Protein AF-A0A1W9YML9-F1 (afdb_monomer_lite)

Organism: NCBI:txid1265311

InterPro domains:
  IPR029069 HotDog domain superfamily [SSF54637] (3-56)
  IPR049427 Acyl-ACP thioesterase-like, C-terminal domain [PF20791] (10-36)

pLDDT: mean 94.64, std 5.28, range [66.12, 98.5]

Radius of gyration: 14.83 Å; chains: 1; bounding box: 35×35×28 Å

Secondary structure (DSSP, 8-state):
---SSSS---------GGGB-TTSSBPHHHHHHHHHHHHHHHHHHTT--HHHHHHH-

Sequence (57 aa):
MNWDYADPFVIDLRVLAEDIDGLGHANNAVYVSWLERCAWRHSQRLGLDLAEYRRLD

Structure (mmCIF, N/CA/C/O backbone):
data_AF-A0A1W9YML9-F1
#
_entry.id   AF-A0A1W9YML9-F1
#
loop_
_atom_site.group_PDB
_atom_site.id
_atom_site.type_symbol
_atom_site.label_atom_id
_atom_site.label_alt_id
_atom_site.label_comp_id
_atom_site.label_asym_id
_atom_site.label_entity_id
_atom_site.label_seq_id
_atom_site.pdbx_PDB_ins_code
_atom_site.Cartn_x
_atom_site.Cartn_y
_atom_site.Cartn_z
_atom_site.occupancy
_atom_site.B_iso_or_equiv
_atom_site.auth_seq_id
_atom_site.auth_comp_id
_atom_site.auth_asym_id
_atom_site.auth_atom_id
_atom_site.pdbx_PDB_model_num
ATOM 1 N N . MET A 1 1 ? -0.261 -20.306 2.637 1.00 66.12 1 MET A N 1
ATOM 2 C CA . MET A 1 1 ? 0.140 -19.143 3.456 1.00 66.12 1 MET A CA 1
ATOM 3 C C . MET A 1 1 ? -0.262 -19.449 4.886 1.00 66.12 1 MET A C 1
ATOM 5 O O . MET A 1 1 ? -1.431 -19.740 5.091 1.00 66.12 1 MET A O 1
ATOM 9 N N . ASN A 1 2 ? 0.692 -19.493 5.818 1.00 87.56 2 ASN A N 1
ATOM 10 C CA . ASN A 1 2 ? 0.432 -19.749 7.237 1.00 87.56 2 ASN A CA 1
ATOM 11 C C . ASN A 1 2 ? 0.611 -18.417 7.970 1.00 87.56 2 ASN A C 1
ATOM 13 O O . ASN A 1 2 ? 1.742 -17.963 8.114 1.00 87.56 2 ASN A O 1
ATOM 17 N N . TRP A 1 3 ? -0.492 -17.748 8.292 1.00 91.06 3 TRP A N 1
ATOM 18 C CA . TRP A 1 3 ? -0.474 -16.449 8.962 1.00 91.06 3 TRP A CA 1
ATOM 19 C C . TRP A 1 3 ? -0.536 -16.637 10.476 1.00 91.06 3 TRP A C 1
ATOM 21 O O . TRP A 1 3 ? -1.208 -17.552 10.948 1.00 91.06 3 TRP A O 1
ATOM 31 N N . ASP A 1 4 ? 0.126 -15.753 11.225 1.00 92.50 4 ASP A N 1
ATOM 32 C CA . ASP A 1 4 ? 0.145 -15.809 12.694 1.00 92.50 4 ASP A CA 1
ATOM 33 C C . ASP A 1 4 ? -1.225 -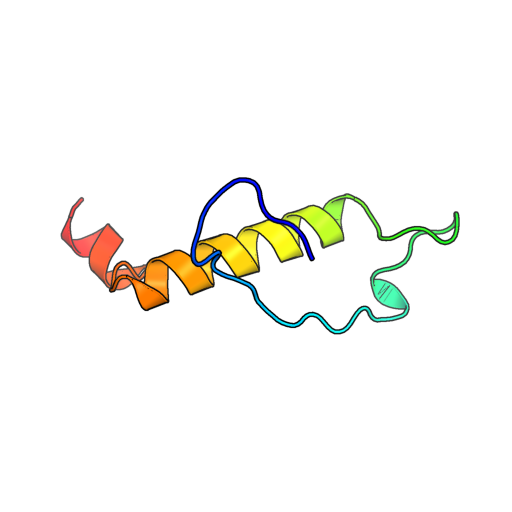15.482 13.321 1.00 92.50 4 ASP A C 1
ATOM 35 O O . ASP A 1 4 ? -1.516 -15.907 14.438 1.00 92.50 4 ASP A O 1
ATOM 39 N N . TYR A 1 5 ? -2.083 -14.755 12.593 1.00 90.25 5 TYR A N 1
ATOM 40 C CA . TYR A 1 5 ? -3.438 -14.382 13.005 1.00 90.25 5 TYR A CA 1
ATOM 41 C C . TYR A 1 5 ? -4.485 -14.870 12.000 1.00 90.25 5 TYR A C 1
ATOM 43 O O . TYR A 1 5 ? -4.216 -14.990 10.801 1.00 90.25 5 TYR A O 1
ATOM 51 N N . ALA A 1 6 ? -5.695 -15.128 12.500 1.00 92.81 6 ALA A N 1
ATOM 52 C CA . ALA A 1 6 ? -6.836 -15.514 11.679 1.00 92.81 6 ALA A CA 1
ATOM 53 C C . ALA A 1 6 ? -7.323 -14.352 10.795 1.00 92.81 6 ALA A C 1
ATOM 55 O O . ALA A 1 6 ? -7.200 -13.184 11.161 1.00 92.81 6 ALA A O 1
ATOM 56 N N . ASP A 1 7 ? -7.893 -14.703 9.640 1.00 90.88 7 ASP A N 1
ATOM 57 C CA . ASP A 1 7 ? -8.587 -13.801 8.710 1.00 90.88 7 ASP A CA 1
ATOM 58 C C . ASP A 1 7 ? -7.822 -12.518 8.317 1.00 90.88 7 ASP A C 1
ATOM 60 O O . ASP A 1 7 ? -8.360 -11.410 8.421 1.00 90.88 7 ASP A O 1
ATOM 64 N N . PRO A 1 8 ? -6.575 -12.623 7.818 1.00 94.62 8 PRO A N 1
ATOM 65 C CA . PRO A 1 8 ? -5.815 -11.451 7.412 1.00 94.62 8 PRO A CA 1
ATOM 66 C C . PRO A 1 8 ? -6.502 -10.716 6.258 1.00 94.62 8 PRO A C 1
ATOM 68 O O . PRO A 1 8 ? -6.997 -11.317 5.299 1.00 94.62 8 PRO A O 1
ATOM 71 N N . PHE A 1 9 ? -6.472 -9.386 6.310 1.00 95.56 9 PHE A N 1
ATOM 72 C CA . PHE A 1 9 ? -6.812 -8.572 5.154 1.00 95.56 9 PHE A CA 1
ATOM 73 C C . PHE A 1 9 ? -5.665 -8.627 4.141 1.00 95.56 9 PHE A C 1
ATOM 75 O O . PHE A 1 9 ? -4.555 -8.182 4.426 1.00 95.56 9 PHE A O 1
ATOM 82 N N . VAL A 1 10 ? -5.940 -9.163 2.954 1.00 96.19 10 VAL A N 1
ATOM 83 C CA . VAL A 1 10 ? -4.970 -9.269 1.860 1.00 96.19 10 VAL A CA 1
ATOM 84 C C . VAL A 1 10 ? -5.499 -8.573 0.614 1.00 96.19 10 VAL A C 1
ATOM 86 O O . VAL A 1 10 ? -6.708 -8.510 0.385 1.00 96.19 10 VAL A O 1
ATOM 89 N N . ILE A 1 11 ? -4.582 -8.055 -0.200 1.00 96.81 11 ILE A N 1
ATOM 90 C CA . ILE A 1 11 ? -4.891 -7.508 -1.520 1.00 96.81 11 ILE A CA 1
ATOM 91 C C . ILE A 1 11 ? -4.017 -8.182 -2.570 1.00 96.81 11 ILE A C 1
ATOM 93 O O . ILE A 1 11 ? -2.842 -8.449 -2.323 1.00 96.81 11 ILE A O 1
ATOM 97 N N . ASP A 1 12 ? -4.579 -8.394 -3.756 1.00 96.75 12 ASP A N 1
ATOM 98 C CA . ASP A 1 12 ? -3.791 -8.785 -4.917 1.00 96.75 12 ASP A CA 1
ATOM 99 C C . ASP A 1 12 ? -3.041 -7.572 -5.472 1.00 96.75 12 ASP A C 1
ATOM 101 O O . ASP A 1 12 ? -3.603 -6.484 -5.663 1.00 96.75 12 ASP A O 1
ATOM 105 N N . LEU A 1 13 ? -1.758 -7.776 -5.752 1.00 95.56 13 LEU A N 1
ATOM 106 C CA . LEU A 1 13 ? -0.880 -6.791 -6.364 1.00 95.56 13 LEU A CA 1
ATOM 107 C C . LEU A 1 13 ? -0.323 -7.359 -7.663 1.00 95.56 13 LEU A C 1
ATOM 109 O O . LEU A 1 13 ? 0.112 -8.508 -7.725 1.00 95.56 13 LEU A O 1
ATOM 113 N N . ARG A 1 14 ? -0.313 -6.529 -8.705 1.00 96.31 14 ARG A N 1
ATOM 114 C CA . ARG A 1 14 ? 0.396 -6.817 -9.948 1.00 96.31 14 ARG A CA 1
ATOM 115 C C . ARG A 1 14 ? 1.673 -5.994 -9.950 1.00 96.31 14 ARG A C 1
ATOM 117 O O . ARG A 1 14 ? 1.591 -4.783 -10.101 1.00 96.31 14 ARG A O 1
ATOM 124 N N . VAL A 1 15 ? 2.808 -6.664 -9.797 1.00 96.81 15 VAL A N 1
ATOM 125 C CA . VAL A 1 15 ? 4.127 -6.035 -9.897 1.00 96.81 15 VAL A CA 1
ATOM 126 C C . VAL A 1 15 ? 4.432 -5.770 -11.369 1.00 96.81 15 VAL A C 1
ATOM 128 O O . VAL A 1 15 ? 4.325 -6.673 -12.206 1.00 96.81 15 VAL A O 1
ATOM 131 N N . LEU A 1 16 ? 4.760 -4.525 -11.690 1.00 97.94 16 LEU A N 1
ATOM 132 C CA . LEU A 1 16 ? 5.140 -4.073 -13.022 1.00 97.94 16 LEU A CA 1
ATOM 133 C C . LEU A 1 16 ? 6.662 -3.956 -13.133 1.00 97.94 16 LEU A C 1
ATOM 135 O O . LEU A 1 16 ? 7.375 -3.922 -12.138 1.00 97.94 16 LEU A O 1
ATOM 139 N N . ALA A 1 17 ? 7.177 -3.881 -14.361 1.00 98.06 17 ALA A N 1
ATOM 140 C CA . ALA A 1 17 ? 8.617 -3.734 -14.580 1.00 98.06 17 ALA A CA 1
ATOM 141 C C . ALA A 1 17 ? 9.175 -2.427 -13.983 1.00 98.06 17 ALA A C 1
ATOM 143 O O . ALA A 1 17 ? 10.305 -2.407 -13.514 1.00 98.06 17 ALA A O 1
ATOM 144 N N . GLU A 1 18 ? 8.374 -1.359 -13.964 1.00 98.12 18 GLU A N 1
ATOM 145 C CA . GLU A 1 18 ? 8.713 -0.066 -13.346 1.00 98.12 18 GLU A CA 1
ATOM 146 C C . GLU A 1 18 ? 8.812 -0.118 -11.816 1.00 98.12 18 GLU A C 1
ATOM 148 O O . GLU A 1 18 ? 9.461 0.732 -11.211 1.00 98.12 18 GLU A O 1
ATOM 153 N N . ASP A 1 19 ? 8.220 -1.140 -11.196 1.00 98.44 19 ASP A N 1
ATOM 154 C CA . ASP A 1 19 ? 8.291 -1.352 -9.755 1.00 98.44 19 ASP A CA 1
ATOM 155 C C . ASP A 1 19 ? 9.605 -2.027 -9.328 1.00 98.44 19 ASP A C 1
ATOM 157 O O . ASP A 1 19 ? 9.860 -2.182 -8.133 1.00 98.44 19 ASP A O 1
ATOM 161 N N . ILE A 1 20 ? 10.425 -2.465 -10.289 1.00 98.44 20 ILE A N 1
ATOM 162 C CA . ILE A 1 20 ? 11.675 -3.190 -10.064 1.00 98.44 20 ILE A CA 1
ATOM 163 C C . ILE A 1 20 ? 12.862 -2.231 -10.180 1.00 98.44 20 ILE A C 1
ATOM 165 O O . ILE A 1 20 ? 12.975 -1.456 -11.128 1.00 98.44 20 ILE A O 1
ATOM 169 N N . ASP A 1 21 ? 13.761 -2.273 -9.201 1.00 97.88 21 ASP A N 1
ATOM 170 C CA . ASP A 1 21 ? 14.975 -1.467 -9.187 1.00 97.88 21 ASP A CA 1
ATOM 171 C C . ASP A 1 21 ? 16.084 -2.033 -10.095 1.00 97.88 21 ASP A C 1
ATOM 173 O O . ASP A 1 21 ? 15.984 -3.116 -10.676 1.00 97.88 21 ASP A O 1
ATOM 177 N N . GLY A 1 22 ? 17.190 -1.293 -10.210 1.00 97.19 22 GLY A N 1
ATOM 178 C CA . GLY A 1 22 ? 18.332 -1.693 -11.039 1.00 97.19 22 GLY A CA 1
ATOM 179 C C . GLY A 1 22 ? 19.067 -2.955 -10.568 1.00 97.19 22 GLY A C 1
ATOM 180 O O . GLY A 1 22 ? 19.934 -3.442 -11.290 1.00 97.19 22 GLY A O 1
ATOM 181 N N . LEU A 1 23 ? 18.747 -3.483 -9.381 1.00 97.69 23 LEU A N 1
ATOM 182 C CA . LEU A 1 2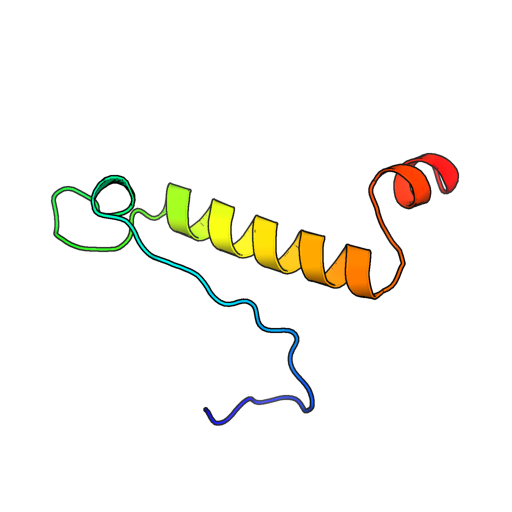3 ? 19.285 -4.739 -8.854 1.00 97.69 23 LEU A CA 1
ATOM 183 C C . LEU A 1 23 ? 18.351 -5.928 -9.122 1.00 97.69 23 LEU A C 1
ATOM 185 O O . LEU A 1 23 ? 18.710 -7.059 -8.801 1.00 97.69 23 LEU A O 1
ATOM 189 N N . GLY A 1 24 ? 17.181 -5.692 -9.720 1.00 97.56 24 GLY A N 1
ATOM 190 C CA . GLY A 1 24 ? 16.195 -6.731 -10.004 1.00 97.56 24 GLY A CA 1
ATOM 191 C C . GLY A 1 24 ? 15.275 -7.052 -8.825 1.00 97.56 24 GLY A C 1
ATOM 192 O O . GLY A 1 24 ? 14.594 -8.077 -8.858 1.00 97.56 24 GLY A O 1
ATOM 193 N N . HIS A 1 25 ? 15.232 -6.204 -7.793 1.00 97.88 25 HIS A N 1
ATOM 194 C CA . HIS A 1 25 ? 14.327 -6.362 -6.653 1.00 97.88 25 HIS A CA 1
ATOM 195 C C . HIS A 1 25 ? 13.156 -5.387 -6.740 1.00 97.88 25 HIS A C 1
ATOM 197 O O . HIS A 1 25 ? 13.241 -4.362 -7.411 1.00 97.88 25 HIS A O 1
ATOM 203 N N . ALA A 1 26 ? 12.062 -5.673 -6.030 1.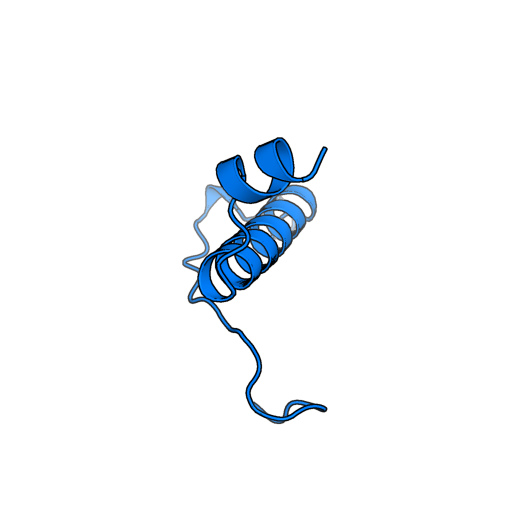00 97.94 26 ALA A N 1
ATOM 204 C CA . ALA A 1 26 ? 11.025 -4.667 -5.829 1.00 97.94 26 ALA A CA 1
ATOM 205 C C . ALA A 1 26 ? 11.650 -3.418 -5.196 1.00 97.94 26 ALA A C 1
ATOM 207 O O . ALA A 1 26 ? 12.323 -3.503 -4.168 1.00 97.94 26 ALA A O 1
ATOM 208 N N . ASN A 1 27 ? 11.428 -2.263 -5.814 1.00 98.50 27 ASN A N 1
ATOM 209 C CA . ASN A 1 27 ? 11.931 -1.002 -5.314 1.00 98.50 27 ASN A CA 1
ATOM 210 C C . ASN A 1 27 ? 11.332 -0.721 -3.928 1.00 98.50 27 ASN A C 1
ATOM 212 O O . ASN A 1 27 ? 10.115 -0.758 -3.741 1.00 98.50 27 ASN A O 1
ATOM 216 N N . ASN A 1 28 ? 12.183 -0.385 -2.960 1.00 98.00 28 ASN A N 1
ATOM 217 C CA . ASN A 1 28 ? 11.757 -0.179 -1.575 1.00 98.00 28 ASN A CA 1
ATOM 218 C C . ASN A 1 28 ? 10.700 0.928 -1.412 1.00 98.00 28 ASN A C 1
ATOM 220 O O . ASN A 1 28 ? 9.809 0.794 -0.577 1.00 98.00 28 ASN A O 1
ATOM 224 N N . ALA A 1 29 ? 10.763 2.009 -2.196 1.00 98.00 29 ALA A N 1
ATOM 225 C CA . ALA A 1 29 ? 9.771 3.083 -2.123 1.00 98.00 29 ALA A CA 1
ATOM 226 C C . ALA A 1 29 ? 8.408 2.618 -2.654 1.00 98.00 29 ALA A C 1
ATOM 228 O O . ALA A 1 29 ? 7.381 2.840 -2.015 1.00 98.00 29 ALA A O 1
ATOM 229 N N . VAL A 1 30 ? 8.414 1.902 -3.780 1.00 98.19 30 VAL A N 1
ATOM 230 C CA . VAL A 1 30 ? 7.207 1.310 -4.372 1.00 98.19 30 VAL A CA 1
ATOM 231 C C . VAL A 1 30 ? 6.583 0.278 -3.432 1.00 98.19 30 VAL A C 1
ATOM 233 O O . VAL A 1 30 ? 5.367 0.260 -3.239 1.00 98.19 30 VAL A O 1
ATOM 236 N N . TYR A 1 31 ? 7.415 -0.530 -2.774 1.00 97.75 31 TYR A N 1
ATOM 237 C CA . TYR A 1 31 ? 6.964 -1.492 -1.777 1.00 97.75 31 TYR A CA 1
ATOM 238 C C . TYR A 1 31 ? 6.204 -0.816 -0.627 1.00 97.75 31 TYR A C 1
ATOM 240 O O . TYR A 1 31 ? 5.131 -1.277 -0.236 1.00 97.75 31 TYR A O 1
ATOM 248 N N . VAL A 1 32 ? 6.702 0.317 -0.119 1.00 98.12 32 VAL A N 1
ATOM 249 C CA . VAL A 1 32 ? 5.998 1.095 0.916 1.00 98.12 32 VAL A CA 1
ATOM 250 C C . VAL A 1 32 ? 4.659 1.630 0.398 1.00 98.12 32 VAL A C 1
ATOM 252 O O . VAL A 1 32 ? 3.665 1.561 1.121 1.00 98.12 32 VAL A O 1
ATOM 255 N N . SER A 1 33 ? 4.577 2.071 -0.859 1.00 98.00 33 SER A N 1
ATOM 256 C CA . SER A 1 33 ? 3.297 2.465 -1.468 1.00 98.00 33 SER A CA 1
ATOM 257 C C . SER A 1 33 ? 2.302 1.300 -1.569 1.00 98.00 33 SER A C 1
ATOM 259 O O . SER A 1 33 ? 1.095 1.492 -1.400 1.00 98.00 33 SER A O 1
ATOM 261 N N . TRP A 1 34 ? 2.767 0.068 -1.794 1.00 98.19 34 TRP A N 1
ATOM 262 C CA . TRP A 1 34 ? 1.901 -1.114 -1.748 1.00 98.19 34 TRP A CA 1
ATOM 263 C C . TRP A 1 34 ? 1.370 -1.401 -0.340 1.00 98.19 34 TRP A C 1
ATOM 265 O O . TRP A 1 34 ? 0.188 -1.730 -0.191 1.00 98.19 34 TRP A O 1
ATOM 275 N N . LEU A 1 35 ? 2.214 -1.244 0.687 1.00 98.12 35 LEU A N 1
ATOM 276 C CA . LEU A 1 35 ? 1.801 -1.377 2.088 1.00 98.12 35 LEU A CA 1
ATOM 277 C C . LEU A 1 35 ? 0.740 -0.334 2.452 1.00 98.12 35 LEU A C 1
ATOM 279 O O . LEU A 1 35 ? -0.299 -0.691 3.008 1.00 98.12 35 LEU A O 1
ATOM 283 N N . GLU A 1 36 ? 0.957 0.927 2.076 1.00 97.75 36 GLU A N 1
ATOM 284 C CA . GLU A 1 36 ? -0.011 2.009 2.276 1.00 97.75 36 GLU A CA 1
ATOM 285 C C . GLU A 1 36 ? -1.349 1.696 1.592 1.00 97.75 36 GLU A C 1
ATOM 287 O O . GLU A 1 36 ? -2.412 1.805 2.207 1.00 97.75 36 GLU A O 1
ATOM 292 N N . ARG A 1 37 ? -1.317 1.230 0.338 1.00 97.50 37 ARG A N 1
ATOM 293 C CA . ARG A 1 37 ? -2.528 0.826 -0.388 1.00 97.50 37 ARG A CA 1
ATOM 294 C C . ARG A 1 37 ? -3.289 -0.287 0.336 1.00 97.50 37 ARG A C 1
ATOM 296 O O . ARG A 1 37 ? -4.521 -0.251 0.367 1.00 97.50 37 ARG A O 1
ATOM 303 N N . CYS A 1 38 ? -2.589 -1.281 0.885 1.00 98.00 38 CYS A N 1
ATOM 304 C CA . CYS A 1 38 ? -3.210 -2.354 1.663 1.00 98.00 38 CYS A CA 1
ATOM 305 C C . CYS A 1 38 ? -3.860 -1.808 2.940 1.00 98.00 38 CYS A C 1
ATOM 307 O O . CYS A 1 38 ? -5.036 -2.077 3.188 1.00 98.00 38 CYS A O 1
ATOM 309 N N . ALA A 1 39 ? -3.136 -0.973 3.690 1.00 96.94 39 ALA A N 1
ATOM 310 C CA . ALA A 1 39 ? -3.625 -0.353 4.917 1.00 96.94 39 ALA A CA 1
ATOM 311 C C . ALA A 1 39 ? -4.887 0.491 4.673 1.00 96.94 39 ALA A C 1
ATOM 313 O O . ALA A 1 39 ? -5.892 0.314 5.362 1.00 96.94 39 ALA A O 1
ATOM 314 N N . TRP A 1 40 ? -4.890 1.338 3.639 1.00 96.88 40 TRP A N 1
ATOM 315 C CA . TRP A 1 40 ? -6.060 2.149 3.294 1.00 96.88 40 TRP A CA 1
ATOM 316 C C . TRP A 1 40 ? -7.255 1.315 2.850 1.00 96.88 40 TRP A C 1
ATOM 318 O O . TRP A 1 40 ? -8.377 1.585 3.275 1.00 96.88 40 TRP A O 1
ATOM 328 N N . ARG A 1 41 ? -7.044 0.281 2.027 1.00 97.12 41 ARG A N 1
ATOM 329 C CA . ARG A 1 41 ? -8.135 -0.618 1.622 1.00 97.12 41 ARG A CA 1
ATOM 330 C C . ARG A 1 41 ? -8.712 -1.386 2.807 1.00 97.12 41 ARG A C 1
ATOM 332 O O . ARG A 1 41 ? -9.920 -1.612 2.842 1.00 97.12 41 ARG A O 1
ATOM 339 N N . HIS A 1 42 ? -7.877 -1.759 3.774 1.00 97.12 42 HIS A N 1
ATOM 340 C CA . HIS A 1 42 ? -8.354 -2.377 5.002 1.00 97.12 42 HIS A CA 1
ATOM 341 C C . HIS A 1 42 ? -9.200 -1.396 5.816 1.00 97.12 42 HIS A C 1
ATOM 343 O O . HIS A 1 42 ? -10.316 -1.736 6.199 1.00 97.12 42 HIS A O 1
ATOM 349 N N . SER A 1 43 ? -8.713 -0.166 6.003 1.00 96.75 43 SER A N 1
ATOM 350 C CA . SER A 1 43 ? -9.446 0.875 6.730 1.00 96.75 43 SER A CA 1
ATOM 351 C C . SER A 1 43 ? -10.813 1.159 6.097 1.00 96.75 43 SER A C 1
ATOM 353 O O . SER A 1 43 ? -11.841 1.134 6.771 1.00 96.75 43 SER A O 1
ATOM 355 N N . GLN A 1 44 ? -10.858 1.274 4.766 1.00 95.56 44 GLN A N 1
ATOM 356 C CA . GLN A 1 44 ? -12.105 1.426 4.010 1.00 95.56 44 GLN A CA 1
ATOM 357 C C . GLN A 1 44 ? -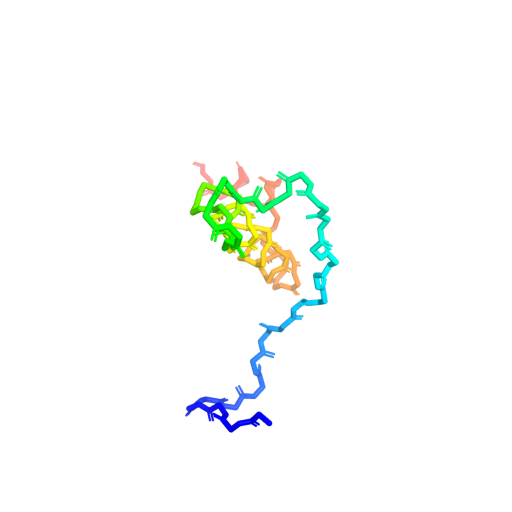13.047 0.226 4.176 1.00 95.56 44 GLN A C 1
ATOM 359 O O . GLN A 1 44 ? -14.248 0.420 4.343 1.00 95.56 44 GLN A O 1
ATOM 364 N N . ARG A 1 45 ? -12.533 -1.016 4.181 1.00 95.19 45 ARG A N 1
ATOM 365 C CA . ARG A 1 45 ? -13.351 -2.214 4.462 1.00 95.19 45 ARG A CA 1
ATOM 366 C C . ARG A 1 45 ? -13.987 -2.157 5.855 1.00 95.19 45 ARG A C 1
ATOM 368 O O . ARG A 1 45 ? -15.076 -2.697 6.032 1.00 95.19 45 ARG A O 1
ATOM 375 N N . LEU A 1 46 ? -13.326 -1.519 6.818 1.00 95.06 46 LEU A N 1
ATOM 376 C CA . LEU A 1 46 ? -13.839 -1.297 8.172 1.00 95.06 46 LEU A CA 1
ATOM 377 C C . LEU A 1 46 ? -14.765 -0.070 8.278 1.00 95.06 46 LEU A C 1
ATOM 379 O O . LEU A 1 46 ? -15.266 0.211 9.362 1.00 95.06 46 LEU A O 1
ATOM 383 N N . GLY A 1 47 ? -15.014 0.645 7.175 1.00 94.75 47 GLY A N 1
ATOM 384 C CA . GLY A 1 47 ? -15.857 1.843 7.140 1.00 94.75 47 GLY A CA 1
ATOM 385 C C . GLY A 1 47 ? -15.139 3.135 7.537 1.00 94.75 47 GLY A C 1
ATOM 386 O O . GLY A 1 47 ? -15.794 4.155 7.707 1.00 94.75 47 GLY A O 1
ATOM 387 N N . LEU A 1 48 ? -13.811 3.105 7.673 1.00 94.00 48 LEU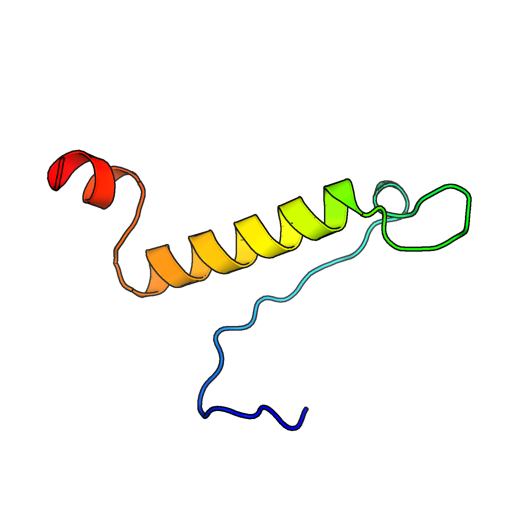 A N 1
ATOM 388 C CA . LEU A 1 48 ? -12.981 4.249 8.054 1.00 94.00 48 LEU A CA 1
ATOM 389 C C . LEU A 1 48 ? -12.237 4.787 6.828 1.00 94.00 48 LEU A C 1
ATOM 391 O O . LEU A 1 48 ? -11.034 4.584 6.644 1.00 94.00 48 LEU A O 1
ATOM 395 N N . ASP A 1 49 ? -12.974 5.435 5.933 1.00 91.62 49 ASP A N 1
ATOM 396 C CA . ASP A 1 49 ? -12.369 6.135 4.805 1.00 91.62 49 ASP A CA 1
ATOM 397 C C . ASP A 1 49 ? -11.882 7.543 5.195 1.00 91.62 49 ASP A C 1
ATOM 399 O O . ASP A 1 49 ? -11.995 7.989 6.337 1.00 91.62 49 ASP A O 1
ATOM 403 N N . LEU A 1 50 ? -11.300 8.262 4.233 1.00 90.00 50 LEU A N 1
ATOM 404 C CA . LEU A 1 50 ? -10.786 9.609 4.475 1.00 90.00 50 LEU A CA 1
ATOM 405 C C . LEU A 1 50 ? -11.884 10.600 4.895 1.00 90.00 50 LEU A C 1
ATOM 407 O O . LEU A 1 50 ? -11.599 11.535 5.642 1.00 90.00 50 LEU A O 1
ATOM 411 N 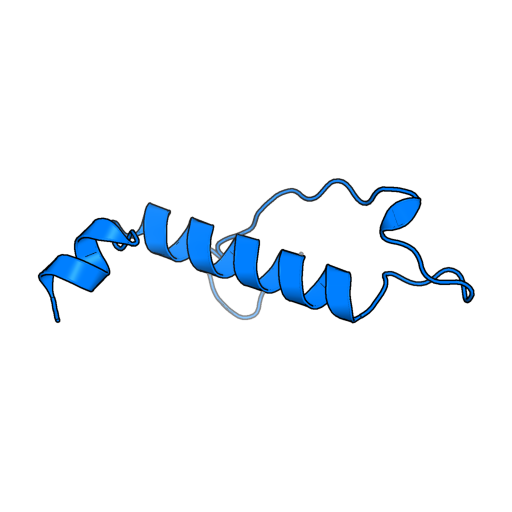N . ALA A 1 51 ? -13.112 10.438 4.398 1.00 90.25 51 ALA A N 1
ATOM 412 C CA . ALA A 1 51 ? -14.218 11.302 4.790 1.00 90.25 51 ALA A CA 1
ATOM 413 C C . ALA A 1 51 ? -14.610 11.034 6.246 1.00 90.25 51 ALA A C 1
ATOM 415 O O . ALA A 1 51 ? -14.827 11.983 6.997 1.00 90.25 51 ALA A O 1
ATOM 416 N N . GLU A 1 52 ? -14.616 9.767 6.651 1.00 90.94 52 GLU A N 1
ATOM 417 C CA . GLU A 1 52 ? -14.910 9.366 8.020 1.00 90.94 52 GLU A CA 1
ATOM 418 C C . GLU A 1 52 ? -13.833 9.838 9.002 1.00 90.94 52 GLU A C 1
ATOM 420 O O . GLU A 1 52 ? -14.169 10.404 10.039 1.00 90.94 52 GLU A O 1
ATOM 425 N N . TYR A 1 53 ? -12.546 9.727 8.652 1.00 87.56 53 TYR A N 1
ATOM 426 C CA . TYR A 1 53 ? -11.472 10.307 9.470 1.00 87.56 53 TYR A CA 1
ATOM 427 C C . TYR A 1 53 ? -11.637 11.818 9.649 1.00 87.56 53 TYR A C 1
ATOM 429 O O . TYR A 1 53 ? -11.606 12.306 10.772 1.00 87.56 53 TYR A O 1
ATOM 437 N N . ARG A 1 54 ? -11.908 12.557 8.565 1.00 90.75 54 ARG A N 1
ATOM 438 C CA . ARG A 1 54 ? -12.136 14.012 8.629 1.00 90.75 54 ARG A CA 1
ATOM 439 C C . ARG A 1 54 ? -13.365 14.410 9.444 1.00 90.75 54 ARG A C 1
ATOM 441 O O . ARG A 1 54 ? -13.454 15.554 9.865 1.00 90.75 54 ARG A O 1
ATOM 448 N N . ARG A 1 55 ? -14.341 13.514 9.595 1.00 91.62 55 ARG A N 1
ATOM 449 C CA . ARG A 1 55 ? -15.543 13.742 10.408 1.00 91.62 55 ARG A CA 1
ATOM 450 C C . ARG A 1 55 ? -15.265 13.561 11.905 1.00 91.62 55 ARG A C 1
ATOM 452 O O . ARG A 1 55 ? -16.042 14.055 12.718 1.00 91.62 55 ARG A O 1
ATOM 459 N N . LEU A 1 56 ? -14.243 12.778 12.250 1.00 88.75 56 LEU A N 1
ATOM 460 C CA . LEU A 1 56 ? -13.859 12.456 13.626 1.00 88.75 56 LEU A CA 1
ATOM 461 C C . LEU A 1 56 ? -12.836 13.442 14.220 1.00 88.75 56 LEU A C 1
ATOM 463 O O . LEU A 1 56 ? -12.697 13.455 15.443 1.00 88.75 56 LEU A O 1
ATOM 467 N N . ASP A 1 57 ? -12.165 14.234 13.378 1.00 80.75 57 ASP A N 1
ATOM 468 C CA . ASP A 1 57 ? -11.307 15.373 13.755 1.00 80.75 57 ASP A CA 1
ATOM 469 C C . ASP A 1 57 ? -12.128 16.625 14.128 1.00 80.75 57 ASP A C 1
ATOM 471 O O . ASP A 1 57 ? -11.742 17.315 15.103 1.00 80.75 57 ASP A O 1
#

Foldseek 3Di:
DDDPDPDDQDDDDDDDPVQADPVRHRDPVVVVVVVVVSVQVVCVVVVNHPVNVVVVD